Protein AF-A0A1H8VAY1-F1 (afdb_monomer)

Mean predicted aligned error: 4.39 Å

Solvent-accessible surface area (backbone atoms only — not comparable to full-atom values): 3841 Å² total; per-residue (Å²): 138,78,71,48,51,61,44,80,75,39,73,42,87,66,41,46,77,46,79,44,95,72,47,49,71,47,77,46,78,49,93,64,64,49,79,39,46,33,28,37,35,42,41,43,66,59,96,91,41,82,45,80,46,81,46,82,48,76,46,81,41,126

Sequence (62 aa):
MTFKKLWLVRKPDRGQIKLREGGYYIYTAPKAAGVDSFQLRVCGTTNAQDGYADLQFSVQVD

Secondary structure (DSSP, 8-state):
----EEEEEE--SSSEEEEETTTEEEEE--SS-EEEEEEEEEEEEETTEEEEEEEEEEEEE-

Radius of gyration: 13.52 Å; Cα contacts (8 Å, |Δi|>4): 126; chains: 1; bounding box: 22×19×43 Å

pLDDT: mean 88.89, std 12.77, range [34.78, 97.94]

Foldseek 3Di:
DDFFDKDWPFAKPAWGWDHDGPNDIDIGHHPDWDKIKTKMKTWDADPNDIDIDIDIDMDTDD

Nearest PDB structures (foldseek):
  7tj9-assembly1_B  TM=6.001E-01  e=3.258E+00  Homo sapiens
  8rkf-assembly2_B  TM=5.074E-01  e=7.466E+00  Homo sapiens

Structure (mmCIF, N/CA/C/O backbone):
data_AF-A0A1H8VAY1-F1
#
_entry.id   AF-A0A1H8VAY1-F1
#
loop_
_atom_site.group_PDB
_atom_site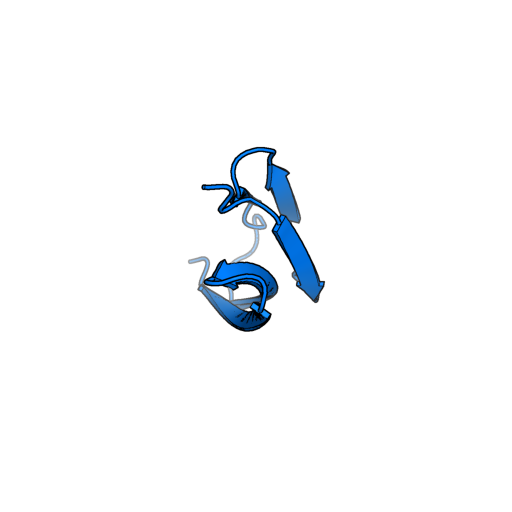.id
_atom_site.type_symbol
_atom_site.label_atom_id
_atom_site.label_alt_id
_atom_site.label_comp_id
_atom_site.label_asym_id
_atom_site.label_entity_id
_atom_site.label_seq_id
_atom_site.pdbx_PDB_ins_code
_atom_site.Cartn_x
_atom_site.Cartn_y
_atom_site.Cartn_z
_atom_site.occupancy
_atom_site.B_iso_or_equiv
_atom_site.auth_seq_id
_atom_site.auth_comp_id
_atom_site.auth_asym_id
_atom_site.auth_atom_id
_atom_site.pdbx_PDB_model_num
ATOM 1 N N . MET A 1 1 ? 7.858 10.728 -18.306 1.00 34.78 1 MET A N 1
ATOM 2 C CA . MET A 1 1 ? 8.223 9.407 -17.747 1.00 34.78 1 MET A CA 1
ATOM 3 C C . MET A 1 1 ? 7.187 9.033 -16.700 1.00 34.78 1 MET A C 1
ATOM 5 O O . MET A 1 1 ? 6.949 9.821 -15.793 1.00 34.78 1 MET A O 1
ATOM 9 N N . THR A 1 2 ? 6.500 7.905 -16.879 1.00 38.97 2 THR A N 1
ATOM 10 C CA . THR A 1 2 ? 5.255 7.577 -16.166 1.00 38.97 2 THR A CA 1
ATOM 11 C C . THR A 1 2 ? 5.508 6.478 -15.136 1.00 38.97 2 THR A C 1
ATOM 13 O O . THR A 1 2 ? 5.472 5.301 -15.464 1.00 38.97 2 THR A O 1
ATOM 16 N N . PHE A 1 3 ? 5.747 6.853 -13.880 1.00 49.66 3 PHE A N 1
ATOM 17 C CA . PHE A 1 3 ? 5.821 5.919 -12.749 1.00 49.66 3 PHE A CA 1
ATOM 18 C C . PHE A 1 3 ? 4.472 5.875 -12.025 1.00 49.66 3 PHE A C 1
ATOM 20 O O . PHE A 1 3 ? 4.328 6.591 -11.042 1.00 49.66 3 PHE A O 1
ATOM 27 N N . LYS A 1 4 ? 3.432 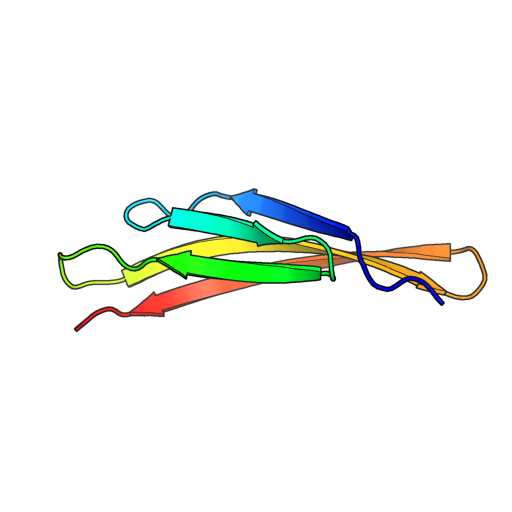5.168 -12.502 1.00 60.28 4 LYS A N 1
ATOM 28 C CA . LYS A 1 4 ? 2.103 5.302 -11.843 1.00 60.28 4 LYS A CA 1
ATOM 29 C C . LYS A 1 4 ? 1.184 4.082 -11.787 1.00 60.28 4 LYS A C 1
ATOM 31 O O . LYS A 1 4 ? 0.025 4.256 -11.421 1.00 60.28 4 LYS A O 1
ATOM 36 N N . LYS A 1 5 ? 1.623 2.861 -12.102 1.00 74.62 5 LYS A N 1
ATOM 37 C CA . L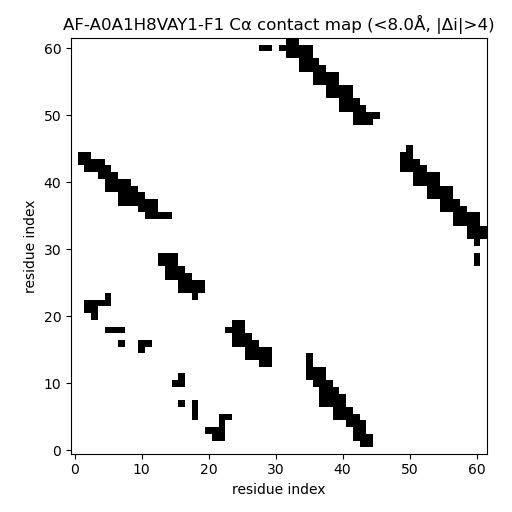YS A 1 5 ? 0.731 1.705 -11.933 1.00 74.62 5 LYS A CA 1
ATOM 38 C C . LYS A 1 5 ? 1.111 0.922 -10.675 1.00 74.62 5 LYS A C 1
ATOM 40 O O . LYS A 1 5 ? 2.130 0.239 -10.632 1.00 74.62 5 LYS A O 1
ATOM 45 N N . LEU A 1 6 ? 0.302 1.117 -9.636 1.00 87.31 6 LEU A N 1
ATOM 46 C CA . LEU A 1 6 ? 0.355 0.409 -8.363 1.00 87.31 6 LEU A CA 1
ATOM 47 C C . LEU A 1 6 ? -0.913 -0.441 -8.262 1.00 87.31 6 LEU A C 1
ATOM 49 O O . LEU A 1 6 ? -2.011 0.097 -8.404 1.00 87.31 6 LEU A O 1
ATOM 53 N N . TRP A 1 7 ? -0.775 -1.740 -8.013 1.00 90.81 7 TRP A N 1
ATOM 54 C CA . TRP A 1 7 ? -1.904 -2.656 -7.843 1.00 90.81 7 TRP A CA 1
ATOM 55 C C . TRP A 1 7 ? -1.856 -3.316 -6.478 1.00 90.81 7 TRP A C 1
ATOM 57 O O . TRP A 1 7 ? -0.787 -3.631 -5.965 1.00 90.81 7 TRP A O 1
ATOM 67 N N . LEU A 1 8 ? -3.032 -3.573 -5.917 1.00 93.44 8 LEU A N 1
ATOM 68 C CA . LEU A 1 8 ? -3.184 -4.368 -4.709 1.00 93.44 8 LEU A CA 1
ATOM 69 C C . LEU A 1 8 ? -3.281 -5.840 -5.108 1.00 93.44 8 LEU A C 1
ATOM 71 O O . LEU A 1 8 ? -4.267 -6.243 -5.719 1.00 93.44 8 LEU A O 1
ATOM 75 N N . VAL A 1 9 ? -2.250 -6.616 -4.776 1.00 96.31 9 VAL A N 1
ATOM 76 C CA . VAL A 1 9 ? -2.169 -8.056 -5.072 1.00 96.31 9 VAL A CA 1
ATOM 77 C C . VAL A 1 9 ? -2.847 -8.856 -3.968 1.00 96.31 9 VAL A C 1
ATOM 79 O O . VAL A 1 9 ? -3.685 -9.709 -4.245 1.00 96.31 9 VAL A O 1
ATOM 82 N N . ARG A 1 10 ? -2.525 -8.539 -2.708 1.00 96.88 10 ARG A N 1
ATOM 83 C CA . ARG A 1 10 ? -3.145 -9.145 -1.526 1.00 96.88 10 ARG A CA 1
ATOM 84 C C . ARG A 1 10 ? -3.664 -8.052 -0.610 1.00 96.88 10 ARG A C 1
ATOM 86 O O . ARG A 1 10 ? -2.900 -7.168 -0.229 1.00 96.88 10 ARG A O 1
ATOM 93 N N . LYS A 1 11 ? -4.957 -8.111 -0.286 1.00 96.38 11 LYS A N 1
ATOM 94 C CA . LYS A 1 11 ? -5.593 -7.204 0.676 1.0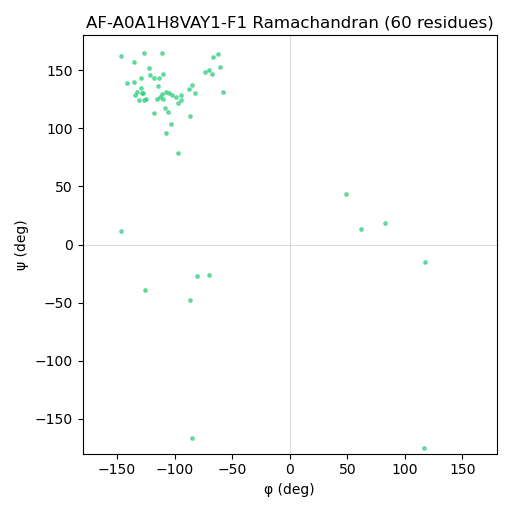0 96.38 11 LYS A CA 1
ATOM 95 C C . LYS A 1 11 ? -5.101 -7.510 2.099 1.00 96.38 11 LYS A C 1
ATOM 97 O O . LYS A 1 11 ? -4.793 -8.669 2.361 1.00 96.38 11 LYS A O 1
ATOM 102 N N . PRO A 1 12 ? -5.044 -6.500 2.982 1.00 96.94 12 PRO A N 1
ATOM 103 C CA . PRO A 1 12 ? -4.925 -6.738 4.417 1.00 96.94 12 PRO A CA 1
ATOM 104 C C . PRO A 1 12 ? -6.122 -7.531 4.946 1.00 96.94 12 PRO A C 1
ATOM 106 O O . PRO A 1 12 ? -7.225 -7.419 4.400 1.00 96.94 12 PRO A O 1
ATOM 109 N N . ASP A 1 13 ? -5.910 -8.278 6.026 1.00 95.94 13 ASP A N 1
ATOM 110 C CA . ASP A 1 13 ? -6.962 -9.081 6.658 1.00 95.94 13 ASP A CA 1
ATOM 111 C C . ASP A 1 13 ? -7.860 -8.225 7.563 1.00 95.94 13 ASP A C 1
ATOM 113 O O . ASP A 1 13 ? -9.025 -8.560 7.783 1.00 95.94 13 ASP A O 1
ATOM 117 N N . ARG A 1 14 ? -7.326 -7.122 8.114 1.00 94.88 14 ARG A N 1
ATOM 118 C CA . ARG A 1 14 ? -7.997 -6.339 9.169 1.00 94.88 14 ARG A CA 1
ATOM 119 C C . ARG A 1 14 ? -8.138 -4.855 8.825 1.00 94.88 14 ARG A C 1
ATOM 121 O O . ARG A 1 14 ? -9.162 -4.248 9.133 1.00 94.88 14 ARG A O 1
ATOM 128 N N . GLY A 1 15 ? -7.126 -4.261 8.206 1.00 95.50 15 GLY A N 1
ATOM 129 C CA . GLY A 1 15 ? -7.121 -2.879 7.748 1.00 95.50 15 GLY A CA 1
ATOM 130 C C . GLY A 1 15 ? -7.750 -2.701 6.368 1.00 95.50 15 GLY A C 1
ATOM 131 O O . GLY A 1 15 ? -8.414 -3.580 5.821 1.00 95.50 15 GLY A O 1
ATOM 132 N N . GLN A 1 16 ? -7.535 -1.527 5.777 1.00 96.88 16 GLN A N 1
ATOM 133 C CA . GLN A 1 16 ? -8.000 -1.213 4.426 1.00 96.88 16 GLN A CA 1
ATOM 134 C C . GLN A 1 16 ? -6.904 -0.523 3.622 1.00 96.88 16 GLN A C 1
ATOM 136 O O . GLN A 1 16 ? -6.205 0.348 4.133 1.00 96.88 16 GLN A O 1
ATOM 141 N N . ILE A 1 17 ? -6.789 -0.880 2.342 1.00 96.12 17 ILE A N 1
ATOM 142 C CA . ILE A 1 17 ? -5.913 -0.196 1.386 1.00 96.12 17 ILE A CA 1
ATOM 143 C C . ILE A 1 17 ? -6.766 0.542 0.365 1.00 96.12 17 ILE A C 1
ATOM 145 O O . ILE A 1 17 ? -7.630 -0.047 -0.287 1.00 96.12 17 ILE A O 1
ATOM 149 N N . LYS A 1 18 ? -6.460 1.826 0.168 1.00 94.75 18 LYS A N 1
ATOM 150 C CA . LYS A 1 18 ? -7.010 2.631 -0.920 1.00 94.75 18 LYS A CA 1
ATOM 151 C C . LYS A 1 18 ? -5.884 3.108 -1.826 1.00 94.75 18 LYS A C 1
ATOM 153 O O . LYS A 1 18 ? -5.051 3.920 -1.426 1.00 94.75 18 LYS A O 1
ATOM 158 N N . LEU A 1 19 ? -5.875 2.602 -3.055 1.00 91.44 19 LEU A N 1
ATOM 159 C CA . LEU A 1 19 ? -4.938 3.035 -4.088 1.00 91.44 19 LEU A CA 1
ATOM 160 C C . LEU A 1 19 ? -5.324 4.424 -4.598 1.00 91.44 19 LEU A C 1
ATOM 162 O O . LEU A 1 19 ? -6.505 4.800 -4.617 1.00 91.44 19 LEU A O 1
ATOM 166 N N . ARG A 1 20 ? -4.319 5.201 -4.992 1.00 86.81 20 ARG A N 1
ATOM 167 C CA . ARG A 1 20 ? -4.494 6.563 -5.484 1.00 86.81 20 ARG A CA 1
ATOM 168 C C . ARG A 1 20 ? -3.775 6.747 -6.805 1.00 86.81 20 ARG A C 1
ATOM 170 O O . ARG A 1 20 ? -2.679 6.228 -7.027 1.00 86.81 20 ARG A O 1
ATOM 177 N N . GLU A 1 21 ? -4.403 7.533 -7.670 1.00 78.56 21 GLU A N 1
ATOM 178 C CA . GLU A 1 21 ? -3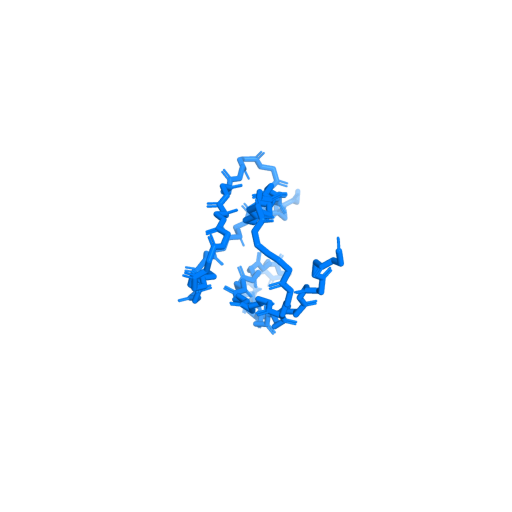.742 8.030 -8.863 1.00 78.56 21 GLU A CA 1
ATOM 179 C C . GLU A 1 21 ? -2.498 8.816 -8.442 1.00 78.56 21 GLU A C 1
ATOM 181 O O . GLU A 1 21 ? -2.552 9.638 -7.531 1.00 78.56 21 GLU A O 1
ATOM 186 N N . GLY A 1 22 ? -1.356 8.526 -9.059 1.00 76.94 22 GLY A N 1
ATOM 187 C CA . GLY A 1 22 ? -0.073 9.035 -8.574 1.00 76.94 22 GLY A CA 1
ATOM 188 C C . GLY A 1 22 ? 0.908 7.960 -8.142 1.00 76.94 22 GLY A C 1
ATOM 189 O O . GLY A 1 22 ? 2.085 8.273 -8.040 1.00 76.94 22 GLY A O 1
ATOM 190 N N . GLY A 1 23 ? 0.452 6.719 -7.942 1.00 81.94 23 GLY A N 1
ATOM 191 C CA . GLY A 1 23 ? 1.320 5.619 -7.512 1.00 81.94 23 GLY A CA 1
ATOM 192 C C . GLY A 1 23 ? 1.559 5.579 -6.001 1.00 81.94 23 GLY A C 1
ATOM 193 O O . GLY A 1 23 ? 2.507 4.941 -5.557 1.00 81.94 23 GLY A O 1
ATOM 194 N N . TYR A 1 24 ? 0.706 6.239 -5.214 1.00 86.69 24 TYR A N 1
ATOM 195 C CA . TYR A 1 24 ? 0.709 6.141 -3.756 1.00 86.69 24 TYR A CA 1
ATOM 196 C C . TYR A 1 24 ? -0.540 5.404 -3.259 1.00 86.69 24 TYR A C 1
ATOM 198 O O . TYR A 1 24 ? -1.517 5.211 -3.990 1.00 86.69 24 TYR A O 1
ATOM 206 N N . TYR A 1 25 ? -0.506 4.970 -2.004 1.00 92.62 25 TYR A N 1
ATOM 207 C CA . TYR A 1 25 ? -1.610 4.278 -1.351 1.00 92.62 25 TYR A CA 1
ATOM 208 C C . TYR A 1 25 ? -1.823 4.830 0.056 1.00 92.62 25 TYR A C 1
ATOM 210 O O . TYR A 1 25 ? -0.920 5.410 0.654 1.00 92.62 25 TYR A O 1
ATOM 218 N N . ILE A 1 26 ? -3.034 4.645 0.573 1.00 95.31 26 ILE A N 1
ATOM 219 C CA . ILE A 1 26 ? -3.382 4.939 1.963 1.00 95.31 26 ILE A CA 1
ATOM 220 C C . ILE A 1 26 ? -3.744 3.615 2.628 1.00 95.31 26 ILE A C 1
ATOM 222 O O . ILE A 1 26 ? -4.617 2.903 2.125 1.00 95.31 26 ILE A O 1
ATOM 226 N N . TYR A 1 27 ? -3.080 3.305 3.739 1.00 95.94 27 TYR A N 1
ATOM 227 C CA . TYR A 1 27 ? -3.463 2.227 4.644 1.00 95.94 27 TYR A CA 1
ATOM 228 C C . TYR A 1 27 ? -4.239 2.809 5.828 1.00 95.94 27 TYR A C 1
ATOM 230 O O . TYR A 1 27 ? -3.775 3.739 6.484 1.00 95.94 27 TYR A O 1
ATOM 238 N N . THR A 1 28 ? -5.423 2.270 6.095 1.00 97.38 28 THR A N 1
ATOM 239 C CA . THR A 1 28 ? -6.207 2.571 7.294 1.00 97.38 28 THR A CA 1
ATOM 240 C C . THR A 1 28 ? -6.116 1.375 8.231 1.00 97.38 28 THR A C 1
ATOM 242 O O . THR A 1 28 ? -6.604 0.294 7.899 1.00 97.38 28 THR A O 1
AT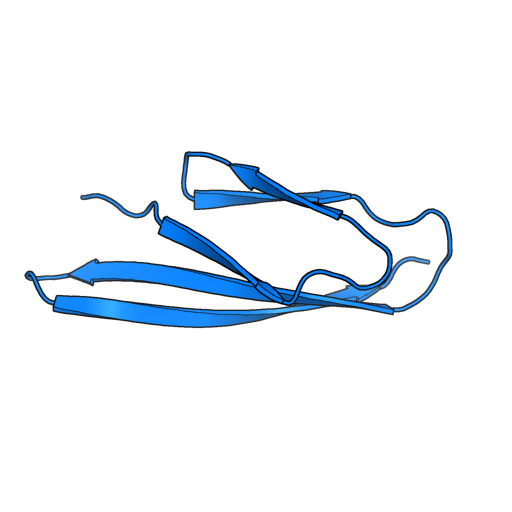OM 245 N N . ALA A 1 29 ? -5.477 1.576 9.382 1.00 95.44 29 ALA A N 1
ATOM 246 C CA . ALA A 1 29 ? -5.306 0.543 10.394 1.00 95.44 29 ALA A CA 1
ATOM 247 C C . ALA A 1 29 ? -6.649 0.143 11.039 1.00 95.44 29 ALA A C 1
ATOM 249 O O . ALA A 1 29 ? -7.530 0.996 11.206 1.00 95.44 29 ALA A O 1
ATOM 250 N N . PRO A 1 30 ? -6.823 -1.135 11.423 1.00 94.94 30 PRO A N 1
ATOM 251 C CA . PRO A 1 30 ? -7.935 -1.552 12.269 1.00 94.94 30 PRO A CA 1
ATOM 252 C C . PRO A 1 30 ? -7.815 -0.949 13.677 1.00 94.94 30 PRO A C 1
ATOM 254 O O . PRO A 1 30 ? -6.736 -0.556 14.108 1.00 94.94 30 PRO A O 1
ATOM 257 N N . LYS A 1 31 ? -8.926 -0.925 14.428 1.00 92.94 31 LYS A N 1
ATOM 258 C CA . LYS A 1 31 ? -8.918 -0.501 15.843 1.00 92.94 31 LYS A CA 1
ATOM 259 C C . LYS A 1 31 ? -8.227 -1.502 16.775 1.00 92.94 31 LYS A C 1
ATOM 261 O O . LYS A 1 31 ? -7.807 -1.122 17.858 1.00 92.94 31 LYS A O 1
ATOM 266 N N . ALA A 1 32 ? -8.203 -2.778 16.398 1.00 92.56 32 ALA A N 1
ATOM 267 C CA . ALA A 1 32 ? -7.614 -3.834 17.207 1.00 92.56 32 ALA A CA 1
ATOM 268 C C . ALA A 1 32 ? -6.106 -3.931 16.950 1.00 92.56 32 ALA A C 1
ATOM 270 O O . ALA A 1 32 ? -5.677 -3.909 15.794 1.00 92.56 32 ALA A O 1
ATOM 271 N N . ALA A 1 33 ? -5.338 -4.104 18.024 1.00 95.44 33 ALA A N 1
ATOM 272 C CA . ALA A 1 33 ? -3.899 -4.316 17.967 1.00 95.44 33 ALA A CA 1
ATOM 273 C C . ALA A 1 33 ? -3.516 -5.612 17.222 1.00 95.44 33 ALA A C 1
ATOM 275 O O . ALA A 1 33 ? -4.336 -6.509 16.987 1.00 95.44 33 ALA A O 1
ATOM 276 N N . GLY A 1 34 ? -2.245 -5.716 16.845 1.00 95.69 34 GLY A N 1
ATOM 277 C CA . GLY A 1 34 ? -1.608 -6.875 16.220 1.00 95.69 34 GLY A CA 1
ATOM 278 C C . GLY A 1 34 ? -1.092 -6.604 14.806 1.00 95.69 34 GLY A C 1
ATOM 279 O O . GLY A 1 34 ? -1.224 -5.498 14.279 1.00 95.69 34 GLY A O 1
ATOM 280 N N . VAL A 1 35 ? -0.599 -7.658 14.153 1.00 96.25 35 VAL A N 1
ATOM 281 C CA . VAL A 1 35 ? 0.042 -7.596 12.828 1.00 96.25 35 VAL A CA 1
ATOM 282 C C . VAL A 1 35 ? -0.965 -7.712 11.683 1.00 96.25 35 VAL A C 1
ATOM 284 O O . VAL A 1 35 ? -1.838 -8.578 11.687 1.00 96.25 35 VAL A O 1
ATOM 287 N N . ASP A 1 36 ? -0.850 -6.847 10.682 1.00 96.69 36 ASP A N 1
ATOM 288 C CA . ASP A 1 36 ? -1.555 -6.954 9.403 1.00 96.69 36 ASP A CA 1
ATOM 289 C C . ASP A 1 36 ? -0.560 -6.998 8.237 1.00 96.69 36 ASP A C 1
ATOM 291 O O . ASP A 1 36 ? 0.546 -6.464 8.333 1.00 96.69 36 ASP A O 1
ATOM 295 N N . SER A 1 37 ? -0.931 -7.632 7.126 1.00 97.12 37 SER A N 1
ATOM 296 C CA . SER A 1 37 ? -0.034 -7.802 5.983 1.00 97.12 37 SER A CA 1
ATOM 297 C C . SER A 1 37 ? -0.754 -7.641 4.653 1.00 97.12 37 SER A C 1
ATOM 299 O O . SER A 1 37 ? -1.850 -8.151 4.452 1.00 97.12 37 SER A O 1
ATOM 301 N N . PHE A 1 38 ? -0.115 -6.972 3.701 1.00 97.56 38 PHE A N 1
ATOM 302 C CA . PHE A 1 38 ? -0.661 -6.785 2.358 1.00 97.56 38 PHE A CA 1
ATOM 303 C C . PHE A 1 38 ? 0.465 -6.772 1.328 1.00 97.56 38 PHE A C 1
ATOM 305 O O . PHE A 1 38 ? 1.637 -6.607 1.669 1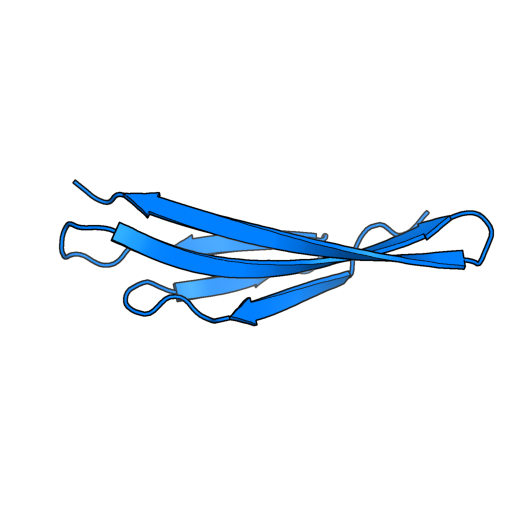.00 97.56 38 PHE A O 1
ATOM 312 N N . GLN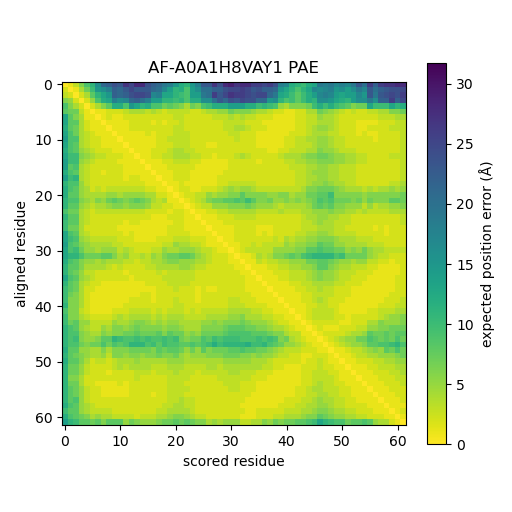 A 1 39 ? 0.115 -6.968 0.060 1.00 97.94 39 GLN A N 1
ATOM 313 C CA . GLN A 1 39 ? 1.084 -7.011 -1.032 1.00 97.94 39 GLN A CA 1
ATOM 314 C C . GLN A 1 39 ? 0.666 -6.060 -2.144 1.00 97.94 39 GLN A C 1
ATOM 316 O O . GLN A 1 39 ? -0.478 -6.100 -2.608 1.00 97.94 39 GLN A O 1
ATOM 321 N N . LEU A 1 40 ? 1.604 -5.227 -2.587 1.00 95.19 40 LEU A N 1
ATOM 322 C CA . LEU A 1 40 ? 1.428 -4.318 -3.712 1.00 95.19 40 LEU A CA 1
ATOM 323 C C . LEU A 1 40 ? 2.342 -4.723 -4.864 1.00 95.19 40 LEU A C 1
ATOM 325 O O . LEU A 1 40 ? 3.480 -5.112 -4.635 1.00 95.19 40 LEU A O 1
ATOM 329 N N . ARG A 1 41 ? 1.869 -4.578 -6.099 1.00 92.75 41 ARG A N 1
ATOM 330 C CA . ARG A 1 41 ? 2.692 -4.690 -7.304 1.00 92.75 41 ARG A CA 1
ATOM 331 C C . ARG A 1 41 ? 2.941 -3.307 -7.871 1.00 92.75 41 ARG A C 1
ATOM 333 O O . ARG A 1 41 ? 1.995 -2.543 -8.059 1.00 92.75 41 ARG A O 1
ATOM 340 N N . VAL A 1 42 ? 4.196 -2.998 -8.156 1.00 90.31 42 VAL A N 1
ATOM 341 C CA . VAL A 1 42 ? 4.619 -1.780 -8.847 1.00 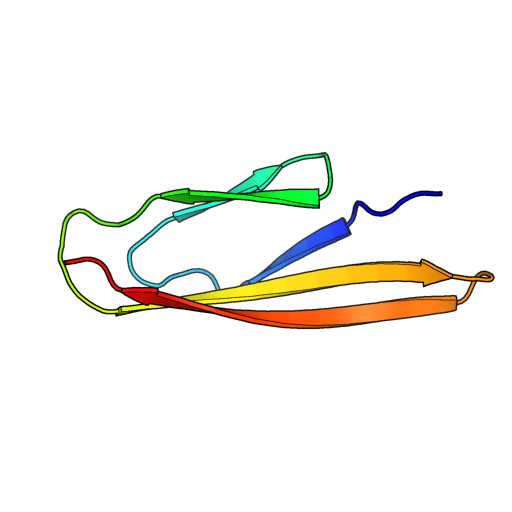90.31 42 VAL A CA 1
ATOM 342 C C . VAL A 1 42 ? 5.044 -2.161 -10.254 1.00 90.31 42 VAL A C 1
ATOM 344 O O . VAL A 1 42 ? 5.840 -3.084 -10.419 1.00 90.31 42 VAL A O 1
ATOM 347 N N . CYS A 1 43 ? 4.552 -1.433 -11.254 1.00 86.94 43 CYS A N 1
ATOM 348 C CA . CYS A 1 43 ? 5.089 -1.516 -12.609 1.00 86.94 43 CYS A CA 1
ATOM 349 C C . CYS A 1 43 ? 5.742 -0.217 -13.025 1.00 86.94 43 CYS A C 1
ATOM 351 O O . CYS A 1 43 ? 5.187 0.870 -12.835 1.00 86.94 43 CYS A O 1
ATOM 353 N N . GLY A 1 44 ? 6.897 -0.365 -13.654 1.00 83.81 44 GLY A N 1
ATOM 354 C CA . GLY A 1 44 ? 7.585 0.698 -14.362 1.00 83.81 44 GLY A CA 1
ATOM 355 C C . GLY A 1 44 ? 7.894 0.260 -15.785 1.00 83.81 44 GLY A C 1
ATOM 356 O O . GLY A 1 44 ? 7.851 -0.925 -16.103 1.00 83.81 44 GLY A O 1
ATOM 357 N N . THR A 1 45 ? 8.237 1.230 -16.620 1.00 85.56 45 THR A N 1
ATOM 358 C CA . THR A 1 45 ? 8.724 0.978 -17.972 1.00 85.56 45 THR A CA 1
ATOM 359 C C . THR A 1 45 ? 9.991 1.798 -18.168 1.00 85.56 45 THR A C 1
ATOM 361 O O . THR A 1 45 ? 9.967 3.020 -18.002 1.00 85.56 45 THR A O 1
ATOM 364 N N . THR A 1 46 ? 11.086 1.140 -18.539 1.00 82.62 46 THR A N 1
ATOM 365 C CA . THR A 1 46 ? 12.371 1.782 -18.853 1.00 82.62 46 THR A CA 1
ATOM 366 C C . THR A 1 46 ? 12.818 1.290 -20.221 1.00 82.62 46 THR A C 1
ATOM 368 O O . THR A 1 46 ? 12.801 0.092 -20.468 1.00 82.62 46 THR A O 1
ATOM 371 N N . ASN A 1 47 ? 13.190 2.195 -21.132 1.00 86.50 47 ASN A N 1
ATOM 372 C CA . ASN A 1 47 ? 13.607 1.848 -22.502 1.00 86.50 47 ASN A CA 1
ATOM 373 C C . ASN A 1 47 ? 12.635 0.889 -23.226 1.00 86.50 47 ASN A C 1
ATOM 375 O O . ASN A 1 47 ? 13.062 -0.064 -23.867 1.00 86.50 47 ASN A O 1
ATOM 379 N N . ALA A 1 48 ? 11.325 1.140 -23.098 1.00 84.38 48 ALA A N 1
ATOM 380 C CA . ALA A 1 48 ? 10.242 0.312 -23.650 1.00 84.38 48 ALA A CA 1
ATOM 381 C C . ALA A 1 48 ? 10.157 -1.135 -23.114 1.00 84.38 48 ALA A C 1
ATOM 383 O O . ALA A 1 48 ? 9.420 -1.948 -23.665 1.00 84.38 48 ALA A O 1
ATOM 384 N N . GLN A 1 49 ? 10.864 -1.453 -22.029 1.00 86.69 49 GLN A N 1
ATOM 385 C CA . GLN A 1 49 ? 10.743 -2.721 -21.316 1.00 86.69 49 GLN A CA 1
ATOM 386 C C . GLN A 1 49 ? 9.910 -2.531 -20.054 1.00 86.69 49 GLN A C 1
ATOM 388 O O . GLN A 1 49 ? 10.199 -1.642 -19.247 1.00 86.69 49 GLN A O 1
ATOM 393 N N . ASP A 1 50 ? 8.900 -3.378 -19.879 1.00 87.31 50 ASP A N 1
ATOM 394 C CA . ASP A 1 50 ? 8.077 -3.388 -18.676 1.00 87.31 50 ASP A CA 1
ATOM 395 C C . ASP A 1 50 ? 8.765 -4.179 -17.557 1.00 87.31 50 ASP A C 1
ATOM 397 O O . ASP A 1 50 ? 9.218 -5.308 -17.742 1.00 87.31 50 ASP A O 1
ATOM 401 N N . GLY A 1 51 ? 8.828 -3.568 -16.377 1.00 87.56 51 GLY A N 1
ATOM 402 C CA . GLY A 1 51 ? 9.337 -4.158 -15.147 1.00 87.56 51 GLY A CA 1
ATOM 403 C C . GLY A 1 51 ? 8.243 -4.223 -14.090 1.00 87.56 51 GLY A C 1
ATOM 404 O O . GLY A 1 51 ? 7.419 -3.314 -13.971 1.00 87.56 51 GLY A O 1
ATOM 405 N N . TYR A 1 52 ? 8.253 -5.296 -13.304 1.00 89.38 52 TYR A N 1
ATOM 406 C CA . TYR A 1 52 ? 7.265 -5.575 -12.267 1.00 89.38 52 TYR A CA 1
ATOM 407 C C . TYR A 1 52 ? 8.002 -5.902 -10.968 1.00 89.38 52 TYR A C 1
ATOM 409 O O . TYR A 1 52 ? 8.945 -6.690 -10.980 1.00 89.38 52 TYR A O 1
ATOM 417 N N . ALA A 1 53 ? 7.566 -5.323 -9.853 1.00 91.50 53 ALA A N 1
ATOM 418 C CA . ALA A 1 53 ? 8.082 -5.640 -8.528 1.00 91.50 53 ALA A CA 1
ATOM 419 C C . ALA A 1 53 ? 6.928 -5.866 -7.553 1.00 91.50 53 ALA A C 1
ATOM 421 O O . ALA A 1 53 ? 6.013 -5.045 -7.472 1.00 91.50 53 ALA A O 1
ATOM 422 N N . ASP A 1 54 ? 6.997 -6.962 -6.802 1.00 94.69 54 ASP A N 1
ATOM 423 C CA . ASP A 1 54 ? 6.062 -7.263 -5.724 1.00 94.69 54 ASP A CA 1
ATOM 424 C C . ASP A 1 54 ? 6.654 -6.830 -4.383 1.00 94.69 54 ASP A C 1
ATOM 426 O O . ASP A 1 54 ? 7.727 -7.274 -3.982 1.00 94.69 54 ASP A O 1
ATOM 430 N N . LEU A 1 55 ? 5.936 -5.951 -3.691 1.00 94.75 55 LEU A N 1
ATOM 431 C CA . LEU A 1 55 ? 6.298 -5.392 -2.398 1.00 94.75 55 LEU A CA 1
ATOM 432 C C . LEU A 1 55 ? 5.384 -5.980 -1.324 1.00 94.75 55 LEU A C 1
ATOM 434 O O . LEU A 1 55 ? 4.167 -5.778 -1.349 1.00 94.75 55 LEU A O 1
ATOM 438 N N . GLN A 1 56 ? 5.977 -6.700 -0.377 1.00 97.31 56 GLN A N 1
ATOM 439 C CA . GLN A 1 56 ? 5.290 -7.270 0.776 1.00 97.31 56 GLN A CA 1
ATOM 440 C C . GLN A 1 56 ? 5.411 -6.312 1.965 1.00 97.31 56 GLN A C 1
ATOM 442 O O . GLN A 1 56 ? 6.514 -5.960 2.375 1.00 97.31 56 GLN A O 1
ATOM 447 N N . PHE A 1 57 ? 4.274 -5.925 2.538 1.00 96.69 57 PHE A N 1
ATOM 448 C CA . PHE A 1 57 ? 4.203 -5.068 3.717 1.00 96.69 57 PHE A CA 1
ATOM 449 C C . PHE A 1 57 ? 3.704 -5.863 4.924 1.00 96.69 57 PHE A C 1
ATOM 451 O O . PHE A 1 57 ? 2.875 -6.769 4.787 1.00 96.69 57 PHE A O 1
ATOM 458 N N . SER A 1 58 ? 4.216 -5.496 6.097 1.00 96.94 58 SER A N 1
ATOM 459 C CA . SER A 1 58 ? 3.758 -5.944 7.410 1.00 96.94 58 SER A CA 1
ATOM 460 C C . SER A 1 58 ? 3.653 -4.717 8.309 1.00 96.94 58 SER A C 1
ATOM 462 O O . SER A 1 58 ? 4.592 -3.921 8.365 1.00 96.94 58 SER A O 1
ATOM 464 N N . VAL A 1 59 ? 2.506 -4.530 8.955 1.00 95.81 59 VAL A N 1
ATOM 465 C CA . VAL A 1 59 ? 2.218 -3.376 9.810 1.00 95.81 59 VAL A CA 1
ATOM 466 C C . VAL A 1 59 ? 1.795 -3.883 11.178 1.00 95.81 59 VAL A C 1
ATOM 468 O O . VAL A 1 59 ? 0.851 -4.661 11.284 1.00 95.81 59 VAL A O 1
ATOM 471 N N . GLN A 1 60 ? 2.483 -3.418 12.214 1.00 96.00 60 GLN A N 1
ATOM 472 C CA . GLN A 1 60 ? 2.118 -3.658 13.604 1.00 96.00 60 GLN A CA 1
ATOM 473 C C . GLN A 1 60 ? 1.281 -2.479 14.109 1.00 96.00 60 GLN A C 1
ATOM 475 O O . GLN A 1 60 ? 1.666 -1.323 13.929 1.00 96.00 60 GLN A O 1
ATOM 480 N N . VAL A 1 61 ? 0.127 -2.783 14.700 1.00 92.94 61 VAL A N 1
ATOM 481 C CA . VAL A 1 61 ? -0.721 -1.818 15.413 1.00 92.94 61 VAL A CA 1
ATOM 482 C C . VAL A 1 61 ? -0.641 -2.157 16.895 1.00 92.94 61 VAL A C 1
ATOM 484 O O . VAL A 1 61 ? -0.910 -3.305 17.253 1.00 92.94 61 VAL A O 1
ATOM 487 N N . ASP A 1 62 ? -0.285 -1.181 17.724 1.00 88.75 62 ASP A N 1
ATOM 488 C CA . ASP A 1 62 ? -0.144 -1.326 19.179 1.00 88.75 62 ASP A CA 1
ATOM 489 C C . ASP A 1 62 ? -1.273 -0.608 19.931 1.00 88.75 62 ASP A C 1
ATOM 491 O O . ASP A 1 62 ? -1.723 0.461 19.449 1.00 88.75 62 ASP A O 1
#

Organism: NCBI:txid1513892